Protein AF-A0A5C5FSB4-F1 (afdb_monomer)

Foldseek 3Di:
DDDDDDDDDDDPDPDPVVVCVPPADVVNPHDDPVVLDDDLDDPPPDPDPDDDQPDPQQDACCVVCVVQWDGAPDHNGYTDGPPPADADEEDRSCRVVPVVVVCCVVCVPHHYD

Secondary structure (DSSP, 8-state):
-------PPPP-----GGGGTT---SSS----GGGS---S---TTS-------SSGGG--GGGT-TTTBPPPSSTTPPPPBSSS--EEE--TT-TTTHHHHHHTTTSTT-EE-

Sequence (113 aa):
MGRKKNQKAVPKTKVDASLLAGAATYEVGMPRKRFYRQRAHANPLSIHHLEYPPSPAQMDWSTHFPTYFAPPPSEGEGSPSLKGKKVEFADVGCGFGGLSISLAPLFPETLML

Radius of gyration: 22.99 Å; Cα contacts (8 Å, |Δi|>4): 89; chains: 1; bounding box: 34×64×53 Å

Solvent-accessible surface area (backbone atoms only — not comparable to full-atom values): 7665 Å² total; per-residue (Å²): 142,81,86,80,81,83,80,78,81,75,81,80,74,83,74,62,67,76,82,48,68,84,60,61,39,89,86,51,59,61,83,56,65,84,80,73,56,77,72,90,68,79,58,89,84,55,91,65,97,68,91,73,58,96,43,83,74,29,38,64,48,22,83,80,39,58,94,41,17,43,70,42,93,50,92,84,43,25,30,52,53,74,72,79,60,63,80,76,45,76,53,87,78,45,78,88,36,66,64,61,64,64,44,40,84,78,40,76,89,59,40,73,82

Structure (mmCIF, N/CA/C/O backbone):
data_AF-A0A5C5FSB4-F1
#
_entry.id   AF-A0A5C5FSB4-F1
#
loop_
_atom_site.group_PDB
_atom_site.id
_atom_site.type_symbol
_atom_site.label_atom_id
_atom_site.label_alt_id
_atom_site.label_comp_id
_atom_site.label_asym_id
_atom_site.label_entity_id
_atom_site.label_seq_id
_atom_site.pdbx_PDB_ins_code
_atom_site.Cartn_x
_atom_site.Cartn_y
_atom_site.Cartn_z
_atom_site.occupancy
_atom_site.B_iso_or_equiv
_atom_site.auth_seq_id
_atom_site.auth_comp_id
_atom_site.auth_asym_id
_atom_site.auth_atom_id
_atom_site.pdbx_PDB_model_num
ATOM 1 N N . MET A 1 1 ? 18.941 -45.919 -42.647 1.00 39.38 1 MET A N 1
ATOM 2 C CA . MET A 1 1 ? 17.890 -45.748 -41.614 1.00 39.38 1 MET A CA 1
ATOM 3 C C . MET A 1 1 ? 17.842 -44.287 -41.174 1.00 39.38 1 MET A C 1
ATOM 5 O O . MET A 1 1 ? 18.684 -43.872 -40.392 1.00 39.38 1 MET A O 1
ATOM 9 N N . GLY A 1 2 ? 16.914 -43.487 -41.707 1.00 41.72 2 GLY A N 1
ATOM 10 C CA . GLY A 1 2 ? 16.729 -42.083 -41.312 1.00 41.72 2 GLY A CA 1
ATOM 11 C C . GLY A 1 2 ? 15.512 -41.931 -40.399 1.00 41.72 2 GLY A C 1
ATOM 12 O O . GLY A 1 2 ? 14.403 -42.282 -40.797 1.00 41.72 2 GLY A O 1
ATOM 13 N N . ARG A 1 3 ? 15.706 -41.433 -39.171 1.00 48.19 3 ARG A N 1
ATOM 14 C CA . ARG A 1 3 ? 14.622 -41.146 -38.214 1.00 48.19 3 ARG A CA 1
ATOM 15 C C . ARG A 1 3 ? 13.802 -39.942 -38.702 1.00 48.19 3 ARG A C 1
ATOM 17 O O . ARG A 1 3 ? 14.302 -38.820 -38.702 1.00 48.19 3 ARG A O 1
ATOM 24 N N . LYS A 1 4 ? 12.539 -40.159 -39.088 1.00 49.56 4 LYS A N 1
ATOM 25 C CA . LYS A 1 4 ? 11.567 -39.083 -39.354 1.00 49.56 4 LYS A CA 1
ATOM 26 C C . LYS A 1 4 ? 11.176 -38.413 -38.028 1.00 49.56 4 LYS A C 1
ATOM 28 O O . LYS A 1 4 ? 10.682 -39.082 -37.125 1.00 49.56 4 LYS A O 1
ATOM 33 N N . LYS A 1 5 ? 11.401 -37.101 -37.897 1.00 52.00 5 LYS A N 1
ATOM 34 C CA . LYS A 1 5 ? 10.905 -36.300 -36.764 1.00 52.00 5 LYS A CA 1
ATOM 35 C C . LYS A 1 5 ? 9.402 -36.055 -36.943 1.00 52.00 5 LYS A C 1
ATOM 37 O O . LYS A 1 5 ? 9.002 -35.403 -37.901 1.00 52.00 5 LYS A O 1
ATOM 42 N N . ASN A 1 6 ? 8.590 -36.560 -36.015 1.00 49.91 6 ASN A N 1
ATOM 43 C CA . ASN A 1 6 ? 7.169 -36.226 -35.908 1.00 49.91 6 ASN A CA 1
ATOM 44 C C . ASN A 1 6 ? 7.022 -34.771 -35.437 1.00 49.91 6 ASN A C 1
ATOM 46 O O . ASN A 1 6 ? 7.311 -34.464 -34.282 1.00 49.91 6 ASN A O 1
ATOM 50 N N . GLN A 1 7 ? 6.564 -33.882 -36.317 1.00 57.03 7 GLN A N 1
ATOM 51 C CA . GLN A 1 7 ? 6.091 -32.555 -35.929 1.00 57.03 7 GLN A CA 1
ATOM 52 C C . GLN A 1 7 ? 4.648 -32.700 -35.431 1.00 57.03 7 GLN A C 1
ATOM 54 O O . GLN A 1 7 ? 3.729 -32.877 -36.226 1.00 57.03 7 GLN A O 1
ATOM 59 N N . LYS A 1 8 ? 4.435 -32.671 -34.110 1.00 54.41 8 LYS A N 1
ATOM 60 C CA . LYS A 1 8 ? 3.087 -32.476 -33.560 1.00 54.41 8 LYS A CA 1
ATOM 61 C C . LYS A 1 8 ? 2.723 -31.000 -33.728 1.00 54.41 8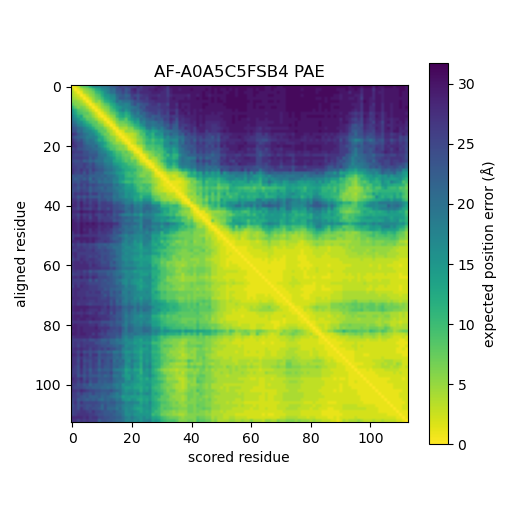 LYS A C 1
ATOM 63 O O . LYS A 1 8 ? 3.454 -30.133 -33.257 1.00 54.41 8 LYS A O 1
ATOM 68 N N . ALA A 1 9 ? 1.617 -30.729 -34.415 1.00 55.59 9 ALA A N 1
ATOM 69 C CA . ALA A 1 9 ? 1.079 -29.385 -34.565 1.00 55.59 9 ALA A CA 1
ATOM 70 C C . ALA A 1 9 ? 0.673 -28.834 -33.188 1.00 55.59 9 ALA A C 1
ATOM 72 O O . ALA A 1 9 ? -0.186 -29.400 -32.514 1.00 55.59 9 ALA A O 1
ATOM 73 N N . VAL A 1 10 ? 1.313 -27.742 -32.768 1.00 54.28 10 VAL A N 1
ATOM 74 C CA . VAL A 1 10 ? 0.890 -26.964 -31.599 1.00 54.28 10 VAL A CA 1
ATOM 75 C C . VAL A 1 10 ? -0.415 -26.251 -31.975 1.00 54.28 10 VAL A C 1
ATOM 77 O O . VAL A 1 10 ? -0.463 -25.628 -33.042 1.00 54.28 10 VAL A O 1
ATOM 80 N N . PRO A 1 11 ? -1.484 -26.341 -31.164 1.00 47.94 11 PRO A N 1
ATOM 81 C CA . PRO A 1 11 ? -2.734 -25.661 -31.465 1.00 47.94 11 PRO A CA 1
ATOM 82 C C . PRO A 1 11 ? -2.490 -24.151 -31.469 1.00 47.94 11 PRO A C 1
ATOM 84 O O . PRO A 1 11 ? -2.016 -23.584 -30.486 1.00 47.94 11 PRO A O 1
ATOM 87 N N . LYS A 1 12 ? -2.791 -23.496 -32.594 1.00 52.31 12 LYS A N 1
ATOM 88 C CA . LYS A 1 12 ? -2.757 -22.036 -32.702 1.00 52.31 12 LYS A CA 1
ATOM 89 C 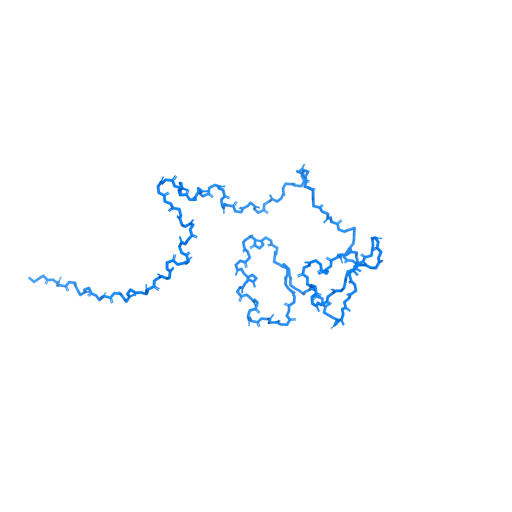C . LYS A 1 12 ? -3.922 -21.478 -31.889 1.00 52.31 12 LYS A C 1
ATOM 91 O O . LYS A 1 12 ? -5.049 -21.429 -32.379 1.00 52.31 12 LYS A O 1
ATOM 96 N N . THR A 1 13 ? -3.668 -21.084 -30.646 1.00 56.75 13 THR A N 1
ATOM 97 C CA . THR A 1 13 ? -4.587 -20.234 -29.888 1.00 56.75 13 THR A CA 1
ATOM 98 C C . THR A 1 13 ? -4.825 -18.967 -30.704 1.00 56.75 13 THR A C 1
ATOM 100 O O . THR A 1 13 ? -3.877 -18.301 -31.123 1.00 56.75 13 THR A O 1
ATOM 103 N N . LYS A 1 14 ? -6.094 -18.666 -31.000 1.00 54.16 14 LYS A N 1
ATOM 104 C CA . LYS A 1 14 ? -6.478 -17.418 -31.660 1.00 54.16 14 LYS A CA 1
ATOM 105 C C . LYS A 1 14 ? -6.173 -16.287 -30.684 1.00 54.16 14 LYS A C 1
ATOM 107 O O . LYS A 1 14 ? -6.912 -16.088 -29.728 1.00 54.16 14 LYS A O 1
ATOM 112 N N . VAL A 1 15 ? -5.038 -15.627 -30.878 1.00 61.84 15 VAL A N 1
ATOM 113 C CA . VAL A 1 15 ? -4.669 -14.447 -30.100 1.00 61.84 15 VAL A CA 1
ATOM 114 C C . VAL A 1 15 ? -5.628 -13.339 -30.520 1.00 61.84 15 VAL A C 1
ATOM 116 O O . VAL A 1 15 ? -5.720 -13.033 -31.709 1.00 61.84 15 VAL A O 1
ATOM 119 N N . ASP A 1 16 ? -6.399 -12.812 -29.574 1.00 61.44 16 ASP A N 1
ATOM 120 C CA . ASP A 1 16 ? -7.338 -11.726 -29.837 1.00 61.44 16 ASP A CA 1
ATOM 121 C C . ASP A 1 16 ? -6.556 -10.493 -30.313 1.00 61.44 16 ASP A C 1
ATOM 123 O O . ASP A 1 16 ? -5.682 -9.987 -29.609 1.00 61.44 16 ASP A O 1
ATOM 127 N N . ALA A 1 17 ? -6.832 -10.030 -31.533 1.00 58.53 17 ALA A N 1
ATOM 128 C CA . ALA A 1 17 ? -6.121 -8.910 -32.141 1.00 58.53 17 ALA A CA 1
ATOM 129 C C . ALA A 1 17 ? -6.329 -7.594 -31.372 1.00 58.53 17 ALA A C 1
ATOM 131 O O . ALA A 1 17 ? -5.483 -6.704 -31.459 1.00 58.53 17 ALA A O 1
ATOM 132 N N . SER A 1 18 ? -7.400 -7.483 -30.577 1.00 64.19 18 SER A N 1
ATOM 133 C CA . SER A 1 18 ? -7.628 -6.332 -29.697 1.00 64.19 18 SER A CA 1
ATOM 134 C C . SER A 1 18 ? -6.599 -6.242 -28.564 1.00 64.19 18 SER A C 1
ATOM 136 O O . SER A 1 18 ? -6.228 -5.139 -28.173 1.00 64.19 18 SER A O 1
ATOM 138 N N . LEU A 1 19 ? -6.042 -7.374 -28.111 1.00 57.06 19 LEU A N 1
ATOM 139 C CA . LEU A 1 19 ? -4.953 -7.416 -27.122 1.00 57.06 19 LEU A CA 1
ATOM 140 C C . LEU A 1 19 ? -3.600 -6.972 -27.704 1.00 57.06 19 LEU A C 1
ATOM 142 O O . LEU A 1 19 ? -2.677 -6.674 -26.950 1.00 57.06 19 LEU A O 1
ATOM 146 N N . LEU A 1 20 ? -3.468 -6.932 -29.036 1.00 58.06 20 LEU A N 1
ATOM 147 C CA . LEU A 1 20 ? -2.294 -6.413 -29.749 1.00 58.06 20 LEU A CA 1
ATOM 148 C C . LEU A 1 20 ? -2.464 -4.958 -30.212 1.00 58.06 20 LEU A C 1
ATOM 150 O O . LEU A 1 20 ? -1.563 -4.421 -30.860 1.00 58.06 20 LEU A O 1
ATOM 154 N N . ALA A 1 21 ? -3.580 -4.298 -29.892 1.00 53.84 21 ALA A N 1
ATOM 155 C CA . ALA A 1 21 ? -3.754 -2.883 -30.192 1.00 53.84 21 ALA A CA 1
ATOM 156 C C . ALA A 1 21 ? -2.704 -2.060 -29.416 1.00 53.84 21 ALA A C 1
ATOM 158 O O . ALA A 1 21 ? -2.742 -1.980 -28.192 1.00 53.84 21 ALA A O 1
ATOM 159 N N . GLY A 1 22 ? -1.727 -1.491 -30.132 1.00 59.41 22 GLY A N 1
ATOM 160 C CA . GLY A 1 22 ? -0.570 -0.794 -29.547 1.00 59.41 22 GLY A CA 1
ATOM 161 C C . GLY A 1 22 ? 0.710 -1.635 -29.436 1.00 59.41 22 GLY A C 1
ATOM 162 O O . GLY A 1 22 ? 1.706 -1.160 -28.890 1.00 59.41 22 GLY A O 1
ATOM 163 N N . ALA A 1 23 ? 0.721 -2.864 -29.963 1.00 58.53 23 ALA A N 1
ATOM 164 C CA . ALA A 1 23 ? 1.932 -3.670 -30.057 1.00 58.53 23 ALA A CA 1
ATOM 165 C C . ALA A 1 23 ? 2.973 -2.980 -30.950 1.00 58.53 23 ALA A C 1
ATOM 167 O O . ALA A 1 23 ? 2.673 -2.503 -32.044 1.00 58.53 23 ALA A O 1
ATOM 168 N N . ALA A 1 24 ? 4.211 -2.930 -30.464 1.00 58.38 24 ALA A N 1
ATOM 169 C CA . ALA A 1 24 ? 5.281 -2.226 -31.145 1.00 58.38 24 ALA A CA 1
ATOM 170 C C . ALA A 1 24 ? 5.577 -2.825 -32.526 1.00 58.38 24 ALA A C 1
ATOM 172 O O . ALA A 1 24 ? 5.778 -4.034 -32.672 1.00 58.38 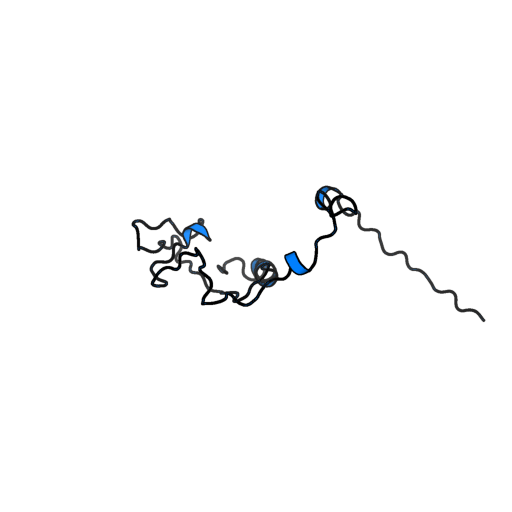24 ALA A O 1
ATOM 173 N N . THR A 1 25 ? 5.642 -1.955 -33.527 1.00 64.25 25 THR A N 1
ATOM 174 C CA . THR A 1 25 ? 6.043 -2.281 -34.897 1.00 64.25 25 THR A CA 1
ATOM 175 C C . THR A 1 25 ? 7.464 -1.770 -35.151 1.00 64.25 25 THR A C 1
ATOM 177 O O . THR A 1 25 ? 8.098 -1.169 -34.286 1.00 64.25 25 THR A O 1
ATOM 180 N N . TYR A 1 26 ? 8.016 -2.018 -36.338 1.00 60.16 26 TYR A N 1
ATOM 181 C CA . TYR A 1 26 ? 9.301 -1.421 -36.717 1.00 60.16 26 TYR A CA 1
ATOM 182 C C . TYR A 1 26 ? 9.200 0.112 -36.897 1.00 60.16 26 TYR A C 1
ATOM 184 O O . TYR A 1 26 ? 10.193 0.802 -36.687 1.00 60.16 26 TYR A O 1
ATOM 192 N N . GLU A 1 27 ? 8.003 0.629 -37.214 1.00 63.78 27 GLU A N 1
ATOM 193 C CA . GLU A 1 27 ? 7.662 2.063 -37.291 1.00 63.78 27 GLU A CA 1
ATOM 194 C C . GLU A 1 27 ? 7.476 2.683 -35.892 1.00 63.78 27 GLU A C 1
ATOM 196 O O . GLU A 1 27 ? 8.001 3.751 -35.585 1.00 63.78 27 GLU A O 1
ATOM 201 N N . VAL A 1 28 ? 6.769 1.979 -35.000 1.00 67.38 28 VAL A N 1
ATOM 202 C CA . VAL A 1 28 ? 6.549 2.368 -33.598 1.00 67.38 28 VAL A CA 1
ATOM 203 C C . VAL A 1 28 ? 7.538 1.579 -32.747 1.00 67.38 28 VAL A C 1
ATOM 205 O O . VAL A 1 28 ? 7.185 0.556 -32.168 1.00 67.38 28 V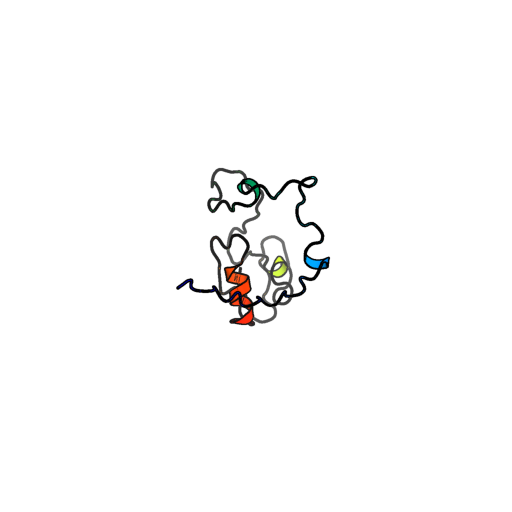AL A O 1
ATOM 208 N N . GLY A 1 29 ? 8.805 2.004 -32.784 1.00 71.31 29 GLY A N 1
ATOM 209 C CA . GLY A 1 29 ? 9.970 1.214 -32.371 1.00 71.31 29 GLY A CA 1
ATOM 210 C C . GLY A 1 29 ? 9.787 0.327 -31.130 1.00 71.31 29 GLY A C 1
ATOM 211 O O . GLY A 1 29 ? 9.192 0.726 -30.130 1.00 71.31 29 GLY A O 1
ATOM 212 N N . MET A 1 30 ? 10.364 -0.881 -31.189 1.00 73.44 30 MET A N 1
ATOM 213 C CA . MET A 1 30 ? 10.256 -1.892 -30.130 1.00 73.44 30 MET A CA 1
ATOM 214 C C . MET A 1 30 ? 10.554 -1.331 -28.724 1.00 73.44 30 MET A C 1
ATOM 216 O O . MET A 1 30 ? 11.500 -0.544 -28.569 1.00 73.44 30 MET A O 1
ATOM 220 N N . PRO A 1 31 ? 9.823 -1.778 -27.676 1.00 75.38 31 PRO A N 1
ATOM 221 C CA . PRO A 1 31 ? 9.997 -1.308 -26.309 1.00 75.38 31 PRO A CA 1
ATOM 222 C C . PRO A 1 31 ? 11.454 -1.491 -25.889 1.00 75.38 31 PRO A C 1
ATOM 224 O O . PRO A 1 31 ? 11.977 -2.605 -25.790 1.00 75.38 31 PRO A O 1
ATOM 227 N N . ARG A 1 32 ? 12.172 -0.387 -25.680 1.00 79.00 32 ARG A N 1
ATOM 228 C CA . ARG A 1 32 ? 13.601 -0.473 -25.366 1.00 79.00 32 ARG A CA 1
ATOM 229 C C . ARG A 1 32 ? 13.748 -0.920 -23.926 1.00 79.00 32 ARG A C 1
ATOM 231 O O . ARG A 1 32 ? 13.412 -0.161 -23.026 1.00 79.00 32 ARG A O 1
ATOM 238 N N . LYS A 1 33 ? 14.361 -2.085 -23.700 1.00 78.50 33 LYS A N 1
ATOM 239 C CA . LYS A 1 33 ? 14.594 -2.680 -22.367 1.00 78.50 33 LYS A CA 1
ATOM 240 C C . LYS A 1 33 ? 15.011 -1.668 -21.288 1.00 78.50 33 LYS A C 1
ATOM 242 O O . LYS A 1 33 ? 14.575 -1.782 -20.155 1.00 78.50 33 LYS A O 1
ATOM 247 N N . ARG A 1 34 ? 15.833 -0.663 -21.617 1.00 79.44 34 ARG A N 1
ATOM 248 C CA . ARG A 1 34 ? 16.272 0.388 -20.676 1.00 79.44 34 ARG A CA 1
ATOM 249 C C . ARG A 1 34 ? 15.137 1.229 -20.068 1.00 79.44 34 ARG A C 1
ATOM 251 O O . ARG A 1 34 ? 15.310 1.725 -18.964 1.00 79.44 34 ARG A O 1
ATOM 258 N N . PHE A 1 35 ? 14.026 1.396 -20.782 1.00 78.44 35 PHE A N 1
ATOM 259 C CA . PHE A 1 35 ? 12.872 2.193 -20.358 1.00 78.44 35 PHE A CA 1
ATOM 260 C C .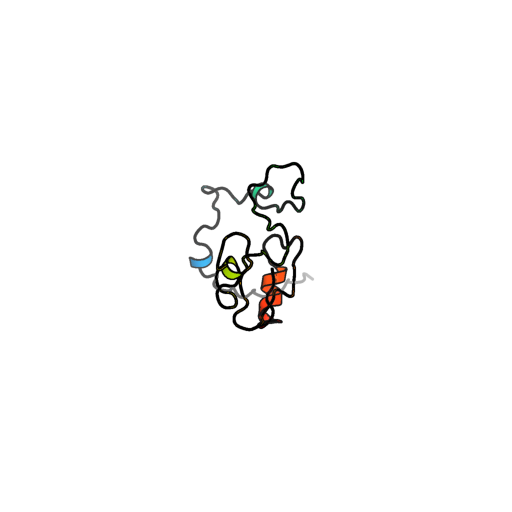 PHE A 1 35 ? 11.851 1.388 -19.545 1.00 78.44 35 PHE A C 1
ATOM 262 O O . PHE A 1 35 ? 11.004 1.982 -18.898 1.00 78.44 35 PHE A O 1
ATOM 269 N N . TYR A 1 36 ? 11.968 0.057 -19.533 1.00 77.19 36 TYR A N 1
ATOM 270 C CA . TYR A 1 36 ? 11.051 -0.850 -18.827 1.00 77.19 36 TYR A CA 1
ATOM 271 C C . TYR A 1 36 ? 11.739 -1.624 -17.695 1.00 77.19 36 TYR A C 1
ATOM 273 O O . TYR A 1 36 ? 11.166 -2.542 -17.118 1.00 77.19 36 TYR A O 1
ATOM 281 N N . ARG A 1 37 ? 12.996 -1.288 -17.378 1.00 75.88 37 ARG A N 1
ATOM 282 C CA . ARG A 1 37 ? 13.673 -1.819 -16.194 1.00 75.88 37 ARG A CA 1
ATOM 283 C C . ARG A 1 37 ? 13.189 -1.045 -14.982 1.00 75.88 37 ARG A C 1
ATOM 285 O O . ARG A 1 37 ? 13.446 0.154 -14.880 1.00 75.88 37 ARG A O 1
ATOM 292 N N . GLN A 1 38 ? 12.571 -1.751 -14.051 1.00 71.12 38 GLN A N 1
ATOM 293 C CA . GLN A 1 38 ? 12.382 -1.220 -12.712 1.00 71.12 38 GLN A CA 1
ATOM 294 C C . GLN A 1 38 ? 13.746 -0.950 -12.082 1.00 71.12 38 GLN A C 1
ATOM 296 O O . GLN A 1 38 ? 14.689 -1.736 -12.231 1.00 71.12 38 GLN A O 1
ATOM 301 N N . ARG A 1 39 ? 13.855 0.180 -11.390 1.00 72.94 39 ARG A N 1
ATOM 302 C CA . ARG A 1 39 ? 15.020 0.504 -10.575 1.00 72.94 39 ARG A CA 1
ATOM 303 C C . ARG A 1 39 ? 14.616 0.266 -9.131 1.00 72.94 39 ARG A C 1
ATOM 305 O O . ARG A 1 39 ? 13.772 0.979 -8.613 1.00 72.94 39 ARG A O 1
ATOM 312 N N . ALA A 1 40 ? 15.200 -0.756 -8.516 1.00 61.75 40 ALA A N 1
ATOM 313 C CA . ALA A 1 40 ? 14.875 -1.152 -7.146 1.00 61.75 40 ALA A CA 1
ATOM 314 C C . ALA A 1 40 ? 15.327 -0.131 -6.084 1.00 61.75 40 ALA A C 1
ATOM 316 O O . ALA A 1 40 ? 14.922 -0.222 -4.934 1.00 61.75 40 ALA A O 1
ATOM 317 N N . HIS A 1 41 ? 16.174 0.832 -6.454 1.00 66.62 41 HIS A N 1
ATOM 318 C CA . HIS A 1 41 ? 16.659 1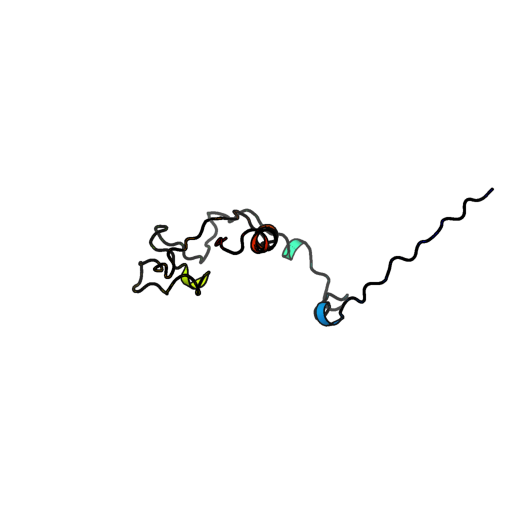.867 -5.552 1.00 66.62 41 HIS A CA 1
ATOM 319 C C . HIS A 1 41 ? 15.960 3.191 -5.861 1.00 66.62 41 HIS A C 1
ATOM 321 O O . HIS A 1 41 ? 16.216 3.817 -6.893 1.00 66.62 41 HIS A O 1
ATOM 327 N N . ALA A 1 42 ? 15.106 3.638 -4.941 1.00 67.56 42 ALA A N 1
ATOM 328 C CA . ALA A 1 42 ? 14.897 5.066 -4.772 1.00 67.56 42 ALA A CA 1
ATOM 329 C C . ALA A 1 42 ? 16.222 5.636 -4.255 1.00 67.56 42 ALA A C 1
ATOM 331 O O . ALA A 1 42 ? 16.778 5.120 -3.285 1.00 67.56 42 ALA A O 1
ATOM 332 N N . ASN A 1 43 ? 16.784 6.627 -4.942 1.00 73.44 43 ASN A N 1
ATOM 333 C CA . ASN A 1 43 ? 17.956 7.315 -4.420 1.00 73.44 43 ASN A CA 1
ATOM 334 C C . ASN A 1 43 ? 17.470 8.191 -3.248 1.00 73.44 43 ASN A C 1
ATOM 336 O O . ASN A 1 43 ? 16.691 9.109 -3.485 1.00 73.44 43 ASN A O 1
ATOM 340 N N . PRO A 1 44 ? 17.911 7.966 -1.999 1.00 70.81 44 PRO A N 1
ATOM 341 C CA . PRO A 1 44 ? 17.415 8.741 -0.859 1.00 70.81 44 PRO A CA 1
ATOM 342 C C . PRO A 1 44 ? 17.698 10.245 -0.977 1.00 70.81 44 PRO A C 1
ATOM 344 O O . PRO A 1 44 ? 17.043 11.050 -0.328 1.00 70.81 44 PRO A O 1
ATOM 347 N N . LEU A 1 45 ? 18.679 10.623 -1.806 1.00 74.81 45 LEU A N 1
ATOM 348 C CA . LEU A 1 45 ? 19.054 12.010 -2.077 1.00 74.81 45 LEU A CA 1
ATOM 349 C C . LEU A 1 45 ? 18.355 12.601 -3.306 1.00 74.81 45 LEU A C 1
ATOM 351 O O . LEU A 1 45 ? 18.540 13.783 -3.594 1.00 74.81 45 LEU A O 1
ATOM 355 N N . SER A 1 46 ? 17.594 11.815 -4.073 1.00 78.44 46 SER A N 1
ATOM 356 C CA . SER A 1 46 ? 16.759 12.410 -5.115 1.00 78.44 46 SER A CA 1
ATOM 357 C C . SER A 1 46 ? 15.536 13.063 -4.498 1.00 78.44 46 SER A C 1
ATOM 359 O O . SER A 1 46 ? 14.865 12.492 -3.644 1.00 78.44 46 SER A O 1
ATOM 361 N N . ILE A 1 47 ? 15.242 14.268 -4.978 1.00 69.75 47 ILE A N 1
ATOM 362 C CA . ILE A 1 47 ? 14.060 15.026 -4.591 1.00 69.75 47 ILE A CA 1
ATOM 363 C C . ILE A 1 47 ? 12.858 14.321 -5.224 1.00 69.75 47 ILE A C 1
ATOM 365 O O . ILE A 1 47 ? 12.560 14.495 -6.405 1.00 69.75 47 ILE A O 1
ATOM 369 N N . HIS A 1 48 ? 12.226 13.437 -4.461 1.00 73.62 48 HIS A N 1
ATOM 370 C CA . HIS A 1 48 ? 10.965 12.818 -4.835 1.00 73.62 48 HIS A CA 1
ATOM 371 C C . HIS A 1 48 ? 9.832 13.705 -4.323 1.00 73.62 48 HIS A C 1
ATOM 373 O O . HIS A 1 48 ? 9.783 14.015 -3.138 1.00 73.62 48 HIS A O 1
ATOM 379 N N . HIS A 1 49 ? 8.907 14.099 -5.198 1.00 78.00 49 HIS A N 1
ATOM 380 C CA . HIS A 1 49 ? 7.676 14.804 -4.813 1.00 78.00 49 HIS A CA 1
ATOM 381 C C . HIS A 1 49 ? 6.604 13.810 -4.350 1.00 78.00 49 HIS A C 1
ATOM 383 O O . HIS A 1 49 ? 5.473 13.834 -4.825 1.00 78.00 49 HIS A O 1
ATOM 389 N N . LEU A 1 50 ? 7.004 12.867 -3.500 1.00 78.50 50 LEU A N 1
ATOM 390 C CA . LEU A 1 50 ? 6.105 11.894 -2.901 1.00 78.50 50 LEU A CA 1
ATOM 391 C C . LEU A 1 50 ? 5.764 12.385 -1.502 1.00 78.50 50 LEU A C 1
ATOM 393 O O . LEU A 1 50 ? 6.651 12.736 -0.724 1.00 78.50 50 LEU A O 1
ATOM 397 N N . GLU A 1 51 ? 4.474 12.437 -1.213 1.00 80.44 51 GLU A N 1
ATOM 398 C CA . GLU A 1 51 ? 3.984 12.768 0.111 1.00 80.44 51 GLU A CA 1
ATOM 399 C C . GLU A 1 51 ? 4.083 11.524 0.992 1.00 80.44 51 GLU A C 1
ATOM 401 O O . GLU A 1 51 ? 3.574 10.456 0.649 1.00 80.44 51 GLU A O 1
ATOM 406 N N . TYR A 1 52 ? 4.785 11.660 2.113 1.00 84.06 52 TYR A N 1
ATOM 407 C CA . TYR A 1 52 ? 4.891 10.610 3.114 1.00 84.06 52 TYR A CA 1
ATOM 408 C C . TYR A 1 52 ? 4.279 11.142 4.404 1.00 84.06 52 TYR A C 1
ATOM 410 O O . TYR A 1 52 ? 4.787 12.136 4.935 1.00 84.06 52 TYR A O 1
ATOM 418 N N . PRO A 1 53 ? 3.212 10.517 4.928 1.00 90.69 53 PRO A N 1
ATOM 419 C CA . PRO A 1 53 ? 2.652 10.950 6.194 1.00 90.69 53 PRO A CA 1
ATOM 420 C C . PRO A 1 53 ? 3.709 10.786 7.304 1.00 90.69 53 PRO A C 1
ATOM 422 O O . PRO A 1 53 ? 4.431 9.783 7.320 1.00 90.69 53 PRO A O 1
ATOM 425 N N . PRO A 1 54 ? 3.802 11.725 8.262 1.00 91.19 54 PRO A N 1
ATOM 426 C CA . PRO A 1 54 ? 4.770 11.657 9.361 1.00 91.19 54 PRO A CA 1
ATOM 427 C C . PRO A 1 54 ? 4.636 10.406 10.235 1.00 91.19 54 PRO A C 1
ATOM 429 O O . PRO A 1 54 ? 5.599 9.975 10.869 1.00 91.19 54 PRO A O 1
ATOM 432 N N . SER A 1 55 ? 3.436 9.825 10.294 1.00 93.50 55 SER A N 1
ATOM 433 C CA . SER A 1 55 ? 3.181 8.578 11.004 1.00 93.50 55 SER A CA 1
ATOM 434 C C . SER A 1 55 ? 2.155 7.710 10.270 1.00 93.50 55 SER A C 1
ATOM 436 O O . SER A 1 55 ? 1.304 8.235 9.551 1.00 93.50 55 SER A O 1
ATOM 438 N N . PRO A 1 56 ? 2.157 6.382 10.494 1.00 90.56 56 PRO A N 1
ATOM 439 C CA . PRO A 1 56 ? 1.180 5.481 9.880 1.00 90.56 56 PRO A CA 1
ATOM 440 C C . PRO A 1 56 ? -0.282 5.832 10.194 1.00 90.56 56 PRO A C 1
ATOM 442 O O . PRO A 1 56 ? -1.168 5.545 9.394 1.00 90.56 56 PRO A O 1
ATOM 445 N N . ALA A 1 57 ? -0.537 6.458 11.348 1.00 92.12 57 ALA A N 1
ATOM 446 C CA . ALA A 1 57 ? -1.874 6.874 11.766 1.00 92.12 57 ALA A CA 1
ATOM 447 C C . ALA A 1 57 ? -2.442 8.029 10.923 1.00 92.12 57 ALA A C 1
ATOM 449 O O . ALA A 1 57 ? -3.644 8.259 10.968 1.00 92.12 57 ALA A O 1
ATOM 450 N N . GLN A 1 58 ? -1.594 8.733 10.168 1.00 95.06 58 GLN A N 1
ATOM 451 C CA . GLN A 1 58 ? -1.961 9.865 9.311 1.00 95.06 58 GLN A CA 1
ATOM 452 C C . GLN A 1 58 ? -2.024 9.480 7.826 1.00 95.06 58 GLN A C 1
ATOM 454 O O . GLN A 1 58 ? -2.095 10.343 6.961 1.00 95.06 58 GLN A O 1
ATOM 459 N N . MET A 1 59 ? -1.953 8.184 7.511 1.00 93.56 59 MET A N 1
ATOM 460 C CA . MET A 1 59 ? -2.016 7.712 6.132 1.00 93.56 59 MET A CA 1
ATOM 461 C C . MET A 1 59 ? -3.442 7.819 5.577 1.00 93.56 59 MET A C 1
ATOM 463 O O . MET A 1 59 ? -4.393 7.306 6.177 1.00 93.56 59 MET A O 1
ATOM 467 N N . ASP A 1 60 ? -3.574 8.426 4.397 1.00 94.56 60 ASP A N 1
ATOM 468 C CA . ASP A 1 60 ? -4.816 8.422 3.627 1.00 94.56 60 ASP A CA 1
ATOM 469 C C . ASP A 1 60 ? -4.939 7.127 2.803 1.00 94.56 60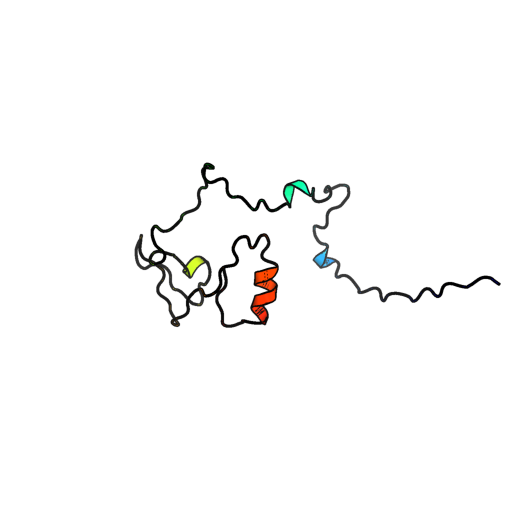 ASP A C 1
ATOM 471 O O . ASP A 1 60 ? -4.530 7.03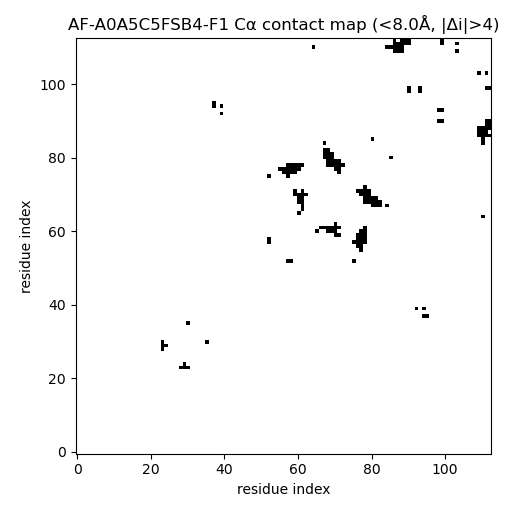6 1.643 1.00 94.56 60 ASP A O 1
ATOM 475 N N . TRP A 1 61 ? -5.516 6.096 3.420 1.00 94.56 61 TRP A N 1
ATOM 476 C CA . TRP A 1 61 ? -5.815 4.819 2.773 1.00 94.56 61 TRP A CA 1
ATOM 477 C C . TRP A 1 61 ? -7.009 4.878 1.815 1.00 94.56 61 TRP A C 1
ATOM 479 O O . TRP A 1 61 ? -7.190 3.945 1.027 1.00 94.56 61 TRP A O 1
ATOM 489 N N . SER A 1 62 ? -7.824 5.936 1.852 1.00 94.94 62 SER A N 1
ATOM 490 C CA . SER A 1 62 ? -9.012 6.062 0.997 1.00 94.94 62 SER A CA 1
ATOM 491 C C . SER A 1 62 ? -8.657 6.197 -0.483 1.00 94.94 62 SER A C 1
ATOM 493 O O . SER A 1 62 ? -9.400 5.722 -1.341 1.00 94.94 62 SER A O 1
ATOM 495 N N . THR A 1 63 ? -7.477 6.743 -0.783 1.00 93.19 63 THR A N 1
ATOM 496 C CA . THR A 1 63 ? -6.926 6.839 -2.143 1.00 93.19 63 THR A CA 1
ATOM 497 C C . THR A 1 63 ? -6.628 5.470 -2.761 1.00 93.19 63 THR A C 1
ATOM 499 O O . THR A 1 63 ? -6.817 5.275 -3.961 1.00 93.19 63 THR A O 1
ATOM 502 N N . HIS A 1 64 ? -6.197 4.505 -1.944 1.00 93.31 64 HIS A N 1
ATOM 503 C CA . HIS A 1 64 ? -5.830 3.155 -2.377 1.00 93.31 64 HIS A CA 1
ATOM 504 C C . HIS A 1 64 ? -7.000 2.168 -2.276 1.00 93.31 64 HIS A C 1
ATOM 506 O O . HIS A 1 64 ? -7.193 1.329 -3.154 1.00 93.31 64 HIS A O 1
ATOM 512 N N . PHE A 1 65 ? -7.793 2.267 -1.208 1.00 95.62 65 PHE A N 1
ATOM 513 C CA . PHE A 1 65 ? -8.841 1.310 -0.853 1.00 95.62 65 PHE A CA 1
ATOM 514 C C . PHE A 1 65 ? -10.170 2.020 -0.517 1.00 95.62 65 PHE A C 1
ATOM 516 O O . PHE A 1 65 ? -10.694 1.856 0.591 1.00 95.62 65 PHE A O 1
ATOM 523 N N . PRO A 1 66 ? -10.776 2.764 -1.465 1.00 95.81 66 PRO A N 1
ATOM 524 C CA . PRO A 1 66 ? -11.946 3.620 -1.212 1.00 95.81 66 PRO A CA 1
ATOM 525 C C . PRO A 1 66 ? -13.191 2.858 -0.732 1.00 95.81 66 PRO A C 1
ATOM 527 O O . PRO A 1 66 ? -14.092 3.422 -0.124 1.00 95.81 66 PRO A O 1
ATOM 530 N N . THR A 1 67 ? -13.265 1.549 -0.979 1.00 95.50 67 THR A N 1
ATOM 531 C CA . THR A 1 67 ? -14.357 0.693 -0.486 1.00 95.50 67 THR A CA 1
ATOM 532 C C . THR A 1 67 ? -14.272 0.412 1.020 1.00 95.50 67 THR A C 1
ATOM 534 O O . THR A 1 67 ? -15.272 0.038 1.639 1.00 95.50 67 THR A O 1
ATOM 537 N N . TYR A 1 68 ? -13.084 0.544 1.613 1.00 96.00 68 TYR A N 1
ATOM 538 C CA . TYR A 1 68 ? -12.795 0.126 2.988 1.00 96.00 68 TYR A CA 1
ATOM 539 C C . TYR A 1 68 ? -12.436 1.286 3.917 1.00 96.00 68 TYR A C 1
ATOM 541 O O . TYR A 1 68 ? -12.505 1.118 5.135 1.00 96.00 68 TYR A O 1
ATOM 549 N N . PHE A 1 69 ? -12.109 2.449 3.358 1.00 96.75 69 PHE A N 1
ATOM 550 C CA . PHE A 1 69 ? -11.693 3.639 4.088 1.00 96.75 69 PHE A CA 1
ATOM 551 C C . PHE A 1 69 ? -12.408 4.871 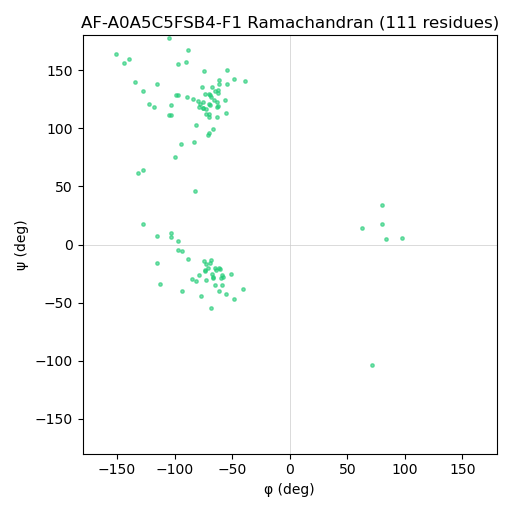3.543 1.00 96.75 69 PHE A C 1
ATOM 553 O O . PHE A 1 69 ? -12.554 5.010 2.329 1.00 96.75 69 PHE A O 1
ATOM 560 N N . ALA A 1 70 ? -12.832 5.767 4.432 1.00 96.38 70 ALA A N 1
ATOM 561 C CA . ALA A 1 70 ? -13.320 7.085 4.035 1.00 96.38 70 ALA A CA 1
ATOM 562 C C . ALA A 1 70 ? -12.167 8.104 4.000 1.00 96.38 70 ALA A C 1
ATOM 564 O O . ALA A 1 70 ? -11.153 7.887 4.670 1.00 96.38 70 ALA A O 1
ATOM 565 N N . PRO A 1 71 ? -12.301 9.203 3.236 1.00 95.88 71 PRO A N 1
ATOM 566 C CA . PRO A 1 71 ? -11.316 10.277 3.238 1.00 95.88 71 PRO A CA 1
ATOM 567 C C . PRO A 1 71 ? -11.049 10.819 4.649 1.00 95.88 71 PRO A C 1
ATOM 569 O O . PRO A 1 71 ? -11.958 10.786 5.490 1.00 95.88 71 PRO A O 1
ATOM 572 N N . PRO A 1 72 ? -9.832 11.322 4.918 1.00 94.94 72 PRO A N 1
ATOM 573 C CA . PRO A 1 72 ? -9.522 11.984 6.175 1.00 94.94 72 PRO A CA 1
ATOM 574 C C . PRO A 1 72 ? -10.500 13.135 6.455 1.00 94.94 72 PRO A C 1
ATOM 576 O O . PRO A 1 72 ? -10.843 13.885 5.537 1.00 94.94 72 PRO A O 1
ATOM 579 N N . PRO A 1 73 ? -10.963 13.300 7.703 1.00 93.94 73 PRO A N 1
ATOM 580 C CA . PRO A 1 73 ? -11.898 14.366 8.062 1.00 93.94 73 PRO A CA 1
ATOM 581 C C . PRO A 1 73 ? -11.237 15.752 8.109 1.00 93.94 73 PRO A C 1
ATOM 583 O O . PRO A 1 73 ? -11.930 16.762 7.988 1.00 93.94 73 PRO A O 1
ATOM 586 N N . SER A 1 74 ? -9.916 15.810 8.295 1.00 93.62 74 SER A N 1
ATOM 587 C CA . SER A 1 74 ? -9.129 17.040 8.342 1.00 93.62 74 SER A CA 1
ATOM 588 C C . SER A 1 74 ? -7.693 16.787 7.859 1.00 93.62 74 SER A C 1
ATOM 590 O O . SER A 1 74 ? -7.254 15.637 7.749 1.00 93.62 74 SER A O 1
ATOM 592 N N . GLU A 1 75 ? -6.958 17.855 7.536 1.00 88.31 75 GLU A N 1
ATOM 593 C CA . GLU A 1 75 ? -5.550 17.741 7.149 1.00 88.31 75 GLU A CA 1
ATOM 594 C C . GLU A 1 75 ? -4.695 17.221 8.313 1.00 88.31 75 GLU A C 1
ATOM 596 O O . GLU A 1 75 ? -4.767 17.718 9.436 1.00 88.31 75 GLU A O 1
ATOM 601 N N . GLY A 1 76 ? -3.849 16.226 8.035 1.00 87.31 76 GLY A N 1
ATOM 602 C CA . GLY A 1 76 ? -2.989 15.605 9.043 1.00 87.31 76 GLY A CA 1
ATOM 603 C C . GLY A 1 76 ? -3.666 14.508 9.871 1.00 87.31 76 GLY A C 1
ATOM 604 O O . GLY A 1 76 ? -3.027 13.968 10.775 1.00 87.31 76 GLY A O 1
ATOM 605 N N . GLU A 1 77 ? -4.911 14.140 9.566 1.00 92.88 77 GLU A N 1
ATOM 606 C CA . GLU A 1 77 ? -5.552 12.923 10.072 1.00 92.88 77 GLU A CA 1
ATOM 607 C C . GLU A 1 77 ? -5.463 11.779 9.050 1.00 92.88 77 GLU A C 1
ATOM 609 O O . GLU A 1 77 ? -5.313 11.999 7.851 1.00 92.88 77 GLU A O 1
ATOM 614 N N . GLY A 1 78 ? -5.526 10.533 9.524 1.00 93.06 78 GLY A N 1
ATOM 615 C CA . GLY A 1 78 ? -5.569 9.360 8.648 1.00 93.06 78 GLY A CA 1
ATOM 616 C C . GLY A 1 78 ? -6.989 8.985 8.248 1.00 93.06 78 GLY A C 1
ATOM 617 O O . GLY A 1 78 ? -7.971 9.426 8.848 1.00 93.06 78 GLY A O 1
ATOM 618 N N . SER A 1 79 ? -7.109 8.107 7.254 1.00 94.81 79 SER A N 1
ATOM 619 C CA . SER A 1 79 ? -8.419 7.608 6.839 1.00 94.81 79 SER A CA 1
ATOM 620 C C . SER A 1 79 ? -9.060 6.712 7.904 1.00 94.81 79 SER A C 1
ATOM 622 O O . SER A 1 79 ? -8.468 5.692 8.281 1.00 94.81 79 SER A O 1
ATOM 624 N N . PRO A 1 80 ? -10.302 6.989 8.335 1.00 94.69 80 PRO A N 1
ATOM 625 C CA . PRO A 1 80 ? -11.041 6.066 9.184 1.00 94.69 80 PRO A CA 1
ATOM 626 C C . PRO A 1 80 ? -11.411 4.784 8.421 1.00 94.69 80 PRO A C 1
ATOM 628 O O . PRO A 1 80 ? -11.882 4.815 7.280 1.00 94.69 80 PRO A O 1
ATOM 631 N N . SER A 1 81 ? -11.219 3.636 9.076 1.00 94.62 81 SER A N 1
ATOM 632 C CA . SER A 1 81 ? -11.599 2.325 8.538 1.00 94.62 81 SER A CA 1
ATOM 633 C C . SER A 1 81 ? -13.104 2.096 8.686 1.00 94.62 81 SER A C 1
ATOM 635 O O . SER A 1 81 ? -13.632 2.082 9.796 1.00 94.62 81 SER A O 1
ATOM 637 N N . LEU A 1 82 ? -13.802 1.871 7.572 1.00 90.56 82 LEU A N 1
ATOM 638 C CA . LEU A 1 82 ? -15.261 1.700 7.540 1.00 90.56 82 LEU A CA 1
ATOM 639 C C . LEU A 1 82 ? -15.714 0.303 7.982 1.00 90.56 82 LEU A C 1
ATOM 641 O O . LEU A 1 82 ? -16.843 0.126 8.430 1.00 90.56 82 LEU A O 1
ATOM 645 N N . LYS A 1 83 ? -14.852 -0.706 7.824 1.00 86.19 83 LYS A N 1
ATOM 646 C CA . LYS A 1 83 ? -15.171 -2.125 8.082 1.00 86.19 83 LYS A CA 1
ATOM 647 C C . LYS A 1 83 ? -14.169 -2.803 9.021 1.00 86.19 83 LYS A C 1
ATOM 649 O O . LYS A 1 83 ? -14.049 -4.024 9.007 1.00 86.19 83 LYS A O 1
ATOM 654 N N . GLY A 1 84 ? -13.382 -2.021 9.762 1.00 90.75 84 GLY A N 1
ATOM 655 C CA . GLY A 1 84 ? -12.271 -2.537 10.572 1.00 90.75 84 GLY A CA 1
ATOM 656 C C . GLY A 1 84 ? -11.163 -3.209 9.748 1.00 90.75 84 GLY A C 1
ATOM 657 O O . GLY A 1 84 ? -10.326 -3.919 10.302 1.00 90.75 84 GLY A O 1
ATOM 658 N N . LYS A 1 85 ? -11.156 -3.007 8.424 1.00 93.94 85 LYS A N 1
ATOM 659 C CA . LYS A 1 85 ? -10.098 -3.482 7.531 1.00 93.94 85 LYS A CA 1
ATOM 660 C C . LYS A 1 85 ? -8.850 -2.619 7.710 1.00 93.94 85 LYS A C 1
ATOM 662 O O . LYS A 1 85 ? -8.935 -1.426 8.006 1.00 93.94 85 LYS A O 1
ATOM 667 N N . LYS A 1 86 ? -7.696 -3.236 7.507 1.00 94.44 86 LYS A N 1
ATOM 668 C CA . LYS A 1 86 ? -6.373 -2.611 7.519 1.00 94.44 86 LYS A CA 1
ATOM 669 C C . LYS A 1 86 ? -5.553 -3.207 6.384 1.00 94.44 86 LYS A C 1
ATOM 671 O O . LYS A 1 86 ? -5.876 -4.297 5.921 1.00 94.44 86 LYS A O 1
ATOM 676 N N . VAL A 1 87 ? -4.509 -2.506 5.955 1.00 94.62 87 VAL A N 1
ATOM 677 C CA . VAL A 1 87 ? -3.492 -3.113 5.091 1.00 94.62 87 VAL A CA 1
ATOM 678 C C . VAL A 1 87 ? -2.718 -4.131 5.911 1.00 94.62 87 VAL A C 1
ATOM 680 O O . VAL A 1 87 ? -2.283 -3.838 7.026 1.00 94.62 87 VAL A O 1
ATOM 683 N N . GLU A 1 88 ? -2.605 -5.344 5.384 1.00 96.19 88 GLU A N 1
ATOM 684 C CA . GLU A 1 88 ? -1.987 -6.463 6.096 1.00 96.19 88 GLU A CA 1
ATOM 685 C C . GLU A 1 88 ? -0.682 -6.886 5.433 1.00 96.19 88 GLU A C 1
ATOM 687 O O . GLU A 1 88 ? 0.238 -7.318 6.125 1.00 96.19 88 GLU A O 1
ATOM 692 N N . PHE A 1 89 ? -0.600 -6.790 4.102 1.00 96.44 89 PHE A N 1
ATOM 693 C CA . PHE A 1 89 ? 0.569 -7.211 3.334 1.00 96.44 89 PHE A CA 1
ATOM 694 C C . PHE A 1 89 ? 1.215 -5.999 2.663 1.00 96.44 89 PHE A C 1
ATOM 696 O O . PHE A 1 89 ? 0.519 -5.152 2.104 1.00 96.44 89 PHE A O 1
ATOM 703 N N . ALA A 1 90 ? 2.546 -5.967 2.701 1.00 94.00 90 ALA A N 1
ATOM 704 C CA . ALA A 1 90 ? 3.368 -4.988 2.005 1.00 94.00 90 ALA A CA 1
ATOM 705 C C . ALA A 1 90 ? 4.340 -5.708 1.054 1.00 94.00 90 ALA A C 1
ATOM 707 O O . ALA A 1 90 ? 5.157 -6.517 1.504 1.00 94.00 90 ALA A O 1
ATOM 708 N N . ASP A 1 91 ? 4.263 -5.418 -0.242 1.00 92.31 91 ASP A N 1
ATOM 709 C CA . ASP A 1 91 ? 5.160 -5.915 -1.288 1.00 92.31 91 ASP A CA 1
ATOM 710 C C . ASP A 1 91 ? 6.289 -4.903 -1.535 1.00 92.31 91 ASP A C 1
ATOM 712 O O . ASP A 1 91 ? 6.229 -3.994 -2.372 1.00 92.31 91 ASP A O 1
ATOM 716 N N . VAL A 1 92 ? 7.354 -5.037 -0.744 1.00 89.19 92 VAL A N 1
ATOM 717 C CA . VAL A 1 92 ? 8.504 -4.132 -0.804 1.00 89.19 92 VAL A CA 1
ATOM 718 C C . VAL A 1 92 ? 9.314 -4.405 -2.067 1.00 89.19 92 VAL A C 1
ATOM 720 O O . VAL A 1 92 ? 9.978 -5.431 -2.199 1.00 89.19 92 VAL A O 1
ATOM 723 N N . GLY A 1 93 ? 9.307 -3.438 -2.982 1.00 85.06 93 GLY A N 1
ATOM 724 C CA . GLY A 1 93 ? 9.924 -3.618 -4.294 1.00 85.06 93 GLY A CA 1
ATOM 725 C C . GLY A 1 93 ? 9.037 -4.403 -5.262 1.00 85.06 93 GLY A C 1
ATOM 726 O O . GLY A 1 93 ? 9.566 -5.102 -6.124 1.00 85.06 93 GLY A O 1
ATOM 727 N N . CYS A 1 94 ? 7.711 -4.239 -5.157 1.00 87.19 94 CYS A N 1
ATOM 728 C CA . CYS A 1 94 ? 6.687 -4.890 -5.987 1.00 87.19 94 CYS A CA 1
ATOM 729 C C . CYS A 1 94 ? 6.912 -4.773 -7.501 1.00 87.19 94 CYS A C 1
ATOM 731 O O . CYS A 1 94 ? 6.451 -5.595 -8.304 1.00 87.19 94 CYS A O 1
ATOM 733 N N . GLY A 1 95 ? 7.626 -3.733 -7.927 1.00 86.06 95 GLY A N 1
ATOM 734 C CA . GLY A 1 95 ? 8.009 -3.575 -9.306 1.00 86.06 95 GLY A CA 1
ATOM 735 C C . GLY A 1 95 ? 6.845 -3.211 -10.221 1.00 86.06 95 GLY A C 1
ATOM 736 O O . GLY A 1 95 ? 6.431 -2.062 -10.271 1.00 86.06 95 GLY A O 1
ATOM 737 N N . PHE A 1 96 ? 6.353 -4.188 -10.989 1.00 86.56 96 PHE A N 1
ATOM 738 C CA . PHE A 1 96 ? 5.144 -4.064 -11.815 1.00 86.56 96 PHE A CA 1
ATOM 739 C C . PHE A 1 96 ? 3.948 -4.772 -11.152 1.00 86.56 96 PHE A C 1
ATOM 741 O O . PHE A 1 96 ? 2.901 -4.903 -11.775 1.00 86.56 96 PHE A O 1
ATOM 748 N N . GLY A 1 97 ? 4.102 -5.267 -9.917 1.00 90.50 97 GLY A N 1
ATOM 749 C CA . GLY A 1 97 ? 3.020 -5.847 -9.119 1.00 90.50 97 GLY A CA 1
ATOM 750 C C . GLY A 1 97 ? 2.662 -7.295 -9.460 1.00 90.50 97 GLY A C 1
ATOM 751 O O . GLY A 1 97 ? 1.588 -7.761 -9.093 1.00 90.50 97 GLY A O 1
ATOM 752 N N . GLY A 1 98 ? 3.531 -8.033 -10.163 1.00 92.75 98 GLY A N 1
ATOM 753 C CA . GLY A 1 98 ? 3.239 -9.413 -10.579 1.00 92.75 98 GLY A CA 1
ATOM 754 C C . GLY A 1 98 ? 2.956 -10.362 -9.407 1.00 92.75 98 GLY A C 1
ATOM 755 O O . GLY A 1 98 ? 2.094 -11.236 -9.519 1.00 92.75 98 GLY A O 1
ATOM 756 N N . LEU A 1 99 ? 3.639 -10.162 -8.275 1.00 93.44 99 LEU A N 1
ATOM 757 C CA . LEU A 1 99 ? 3.391 -10.917 -7.049 1.00 93.44 99 LEU A CA 1
ATOM 758 C C . LEU A 1 99 ? 2.025 -10.561 -6.448 1.00 93.44 99 LEU A C 1
ATOM 760 O O . LEU A 1 99 ? 1.200 -11.458 -6.289 1.00 93.44 99 LEU A O 1
ATOM 764 N N . SER A 1 100 ? 1.750 -9.278 -6.195 1.00 94.06 100 SER A N 1
ATOM 765 C CA . SER A 1 100 ? 0.461 -8.818 -5.652 1.00 94.06 100 SER A CA 1
ATOM 766 C C . SER A 1 100 ? -0.734 -9.264 -6.500 1.00 94.06 100 SER A C 1
ATOM 768 O O . SER A 1 100 ? -1.712 -9.774 -5.957 1.00 94.06 100 SER A O 1
ATOM 770 N N . ILE A 1 101 ? -0.639 -9.179 -7.834 1.00 95.12 101 ILE A N 1
ATOM 771 C CA . ILE A 1 101 ? -1.690 -9.661 -8.751 1.00 95.12 101 ILE A CA 1
ATOM 772 C C . ILE A 1 101 ? -1.921 -11.168 -8.592 1.00 95.12 101 ILE A C 1
ATOM 774 O O . ILE A 1 101 ? -3.061 -11.626 -8.617 1.00 95.12 101 ILE A O 1
ATOM 778 N N . SER A 1 102 ? -0.850 -11.944 -8.417 1.00 96.88 102 SER A N 1
ATOM 779 C CA . SER A 1 102 ? -0.946 -13.399 -8.249 1.00 96.88 102 SER A CA 1
ATOM 780 C C . SER A 1 102 ? -1.507 -13.798 -6.880 1.00 96.88 102 SER A C 1
ATOM 782 O O . SER A 1 102 ? -2.157 -14.836 -6.767 1.00 96.88 102 SER A O 1
ATOM 784 N N . LEU A 1 103 ? -1.269 -12.989 -5.843 1.00 96.88 103 LEU A N 1
ATOM 785 C CA . LEU A 1 103 ? -1.756 -13.230 -4.483 1.00 96.88 103 LEU A CA 1
ATOM 786 C C . LEU A 1 103 ? -3.213 -12.796 -4.280 1.00 96.88 103 LEU A C 1
ATOM 788 O O . LEU A 1 103 ? -3.923 -13.450 -3.520 1.00 96.88 103 LEU A O 1
ATOM 792 N N . ALA A 1 104 ? -3.682 -11.763 -4.982 1.00 95.81 104 ALA A N 1
ATOM 793 C CA . ALA A 1 104 ? -5.051 -11.256 -4.877 1.00 95.81 104 ALA A CA 1
ATOM 794 C C . ALA A 1 104 ? -6.157 -12.340 -4.955 1.00 95.81 104 ALA A C 1
ATOM 796 O O . ALA A 1 104 ? -7.030 -12.342 -4.088 1.00 95.81 104 ALA A O 1
ATOM 797 N N . PRO A 1 105 ? -6.148 -13.301 -5.908 1.00 97.00 105 PRO A N 1
ATOM 798 C CA . PRO A 1 105 ? -7.163 -14.359 -5.938 1.00 97.00 105 PRO A CA 1
ATOM 799 C C . PRO A 1 105 ? -7.025 -15.391 -4.807 1.00 97.00 105 PRO A C 1
ATOM 801 O O . PRO A 1 105 ? -7.990 -16.093 -4.513 1.00 97.00 105 PRO A O 1
ATOM 804 N N . LEU A 1 106 ? -5.847 -15.513 -4.184 1.00 97.94 106 LEU A N 1
ATOM 805 C CA . LEU A 1 106 ? -5.602 -16.441 -3.073 1.00 97.94 106 LEU A CA 1
ATOM 806 C C . LEU A 1 106 ? -6.019 -15.846 -1.723 1.00 97.94 106 LEU A C 1
ATOM 808 O O . LEU A 1 106 ? -6.420 -16.585 -0.826 1.00 97.94 106 LEU A O 1
ATOM 812 N N . PHE A 1 107 ? -5.949 -14.520 -1.594 1.00 97.25 107 PHE A N 1
ATOM 813 C CA . PHE A 1 107 ? -6.281 -13.771 -0.383 1.00 97.25 107 PHE A CA 1
ATOM 814 C C . PHE A 1 107 ? -7.284 -12.644 -0.694 1.00 97.25 107 PHE A C 1
ATOM 816 O O . PHE A 1 107 ? -6.957 -11.469 -0.536 1.00 97.25 107 PHE A O 1
ATOM 823 N N . PRO A 1 108 ? -8.519 -12.972 -1.124 1.00 95.00 108 PRO A N 1
ATOM 824 C CA . PRO A 1 108 ? -9.473 -11.982 -1.642 1.00 95.00 108 PRO A CA 1
ATOM 825 C C . PRO A 1 108 ? -9.931 -10.948 -0.603 1.00 95.00 108 PRO A C 1
ATOM 827 O O . PRO A 1 108 ? -10.409 -9.874 -0.954 1.00 95.00 108 PRO A O 1
ATOM 830 N N . GLU A 1 109 ? -9.787 -11.271 0.680 1.00 94.88 109 GLU A N 1
ATOM 831 C CA . GLU A 1 109 ? -10.203 -10.423 1.797 1.00 94.88 109 GLU A CA 1
ATOM 832 C C . GLU A 1 109 ? -9.068 -9.577 2.385 1.00 94.88 109 GLU A C 1
ATOM 834 O O . GLU A 1 109 ? -9.320 -8.764 3.283 1.00 94.88 109 GLU A O 1
ATOM 839 N N . THR A 1 110 ? -7.840 -9.769 1.903 1.00 96.31 110 THR A N 1
ATOM 840 C CA . THR A 1 110 ? -6.626 -9.140 2.425 1.00 96.31 110 THR A CA 1
ATOM 841 C C . THR A 1 110 ? -6.282 -7.911 1.600 1.00 96.31 110 THR A C 1
ATOM 843 O O . THR A 1 110 ? -6.177 -7.969 0.376 1.00 96.31 110 THR A O 1
ATOM 846 N N . LEU A 1 111 ? -6.075 -6.781 2.275 1.00 96.25 111 LEU A N 1
ATOM 847 C CA . LEU A 1 111 ? -5.604 -5.562 1.625 1.00 96.25 111 LEU A CA 1
ATOM 848 C C . LEU A 1 111 ? -4.078 -5.598 1.507 1.00 96.25 111 LEU A C 1
ATOM 850 O O . LEU A 1 111 ? -3.376 -5.777 2.508 1.00 96.25 111 LEU A O 1
ATOM 854 N N . MET A 1 112 ? -3.584 -5.437 0.279 1.00 95.62 112 MET A N 1
ATOM 855 C CA . MET A 1 112 ? -2.176 -5.599 -0.086 1.00 95.62 112 MET A CA 1
ATOM 856 C C . MET A 1 112 ? -1.683 -4.353 -0.818 1.00 95.62 112 MET A C 1
ATOM 858 O O . MET A 1 112 ? -2.353 -3.904 -1.752 1.00 95.62 112 MET A O 1
ATOM 862 N N . LEU A 1 113 ? -0.527 -3.828 -0.413 1.00 90.06 113 LEU A N 1
ATOM 863 C CA . LEU A 1 113 ? 0.127 -2.674 -1.038 1.00 90.06 113 LEU A CA 1
ATOM 864 C C . LEU A 1 113 ? 1.520 -3.040 -1.546 1.00 90.06 113 LEU A C 1
ATOM 866 O O . LEU A 1 113 ? 2.281 -3.618 -0.745 1.00 90.06 113 LEU A O 1
#

pLDDT: mean 80.06, std 16.43, range [39.38, 97.94]

Mean predicted aligned error: 13.28 Å

InterPro domains:
  IPR003358 tRNA (guanine-N-7) methyltransferase, Trmb type [PS51625] (33-113)
  IPR003358 tRNA (guanine-N-7) methyltransferase, Trmb type [PTHR23417] (4-113)
  IPR029063 S-adenosyl-L-methionine-dependent methyltransferase superfamily [G3DSA:3.40.50.150] (59-113)

Organism: NCBI:txid5288